Protein AF-F4XU01-F1 (afdb_monomer)

Solvent-accessible surface area (backbone atoms only — not comparable to full-atom values): 7983 Å² total; per-residue (Å²): 133,80,94,65,86,79,87,80,74,86,88,54,91,83,58,82,77,54,63,48,85,39,58,52,89,43,52,52,94,47,20,60,40,43,92,82,72,36,81,40,82,72,95,62,86,80,70,92,61,75,46,61,31,36,42,34,55,55,98,91,44,79,44,78,47,78,57,64,86,77,83,79,75,78,76,80,73,92,59,87,88,61,59,74,57,87,59,105,56,100,63,88,49,79,54,78,81,78,76,80,75,75,79,79,79,82,74,83,83,82,84,133

Sequence (112 aa):
MTGQINRVRFRSRKTPVQSCYIPKSAVSVKGIYPTKLGELTFAESLPDHLCDYRLISTNGDYYLVVPYKATRNKAENQGKVVALDPGVRTFLTFFSCPAKEAPHLMRSIGVG

Mean predicted aligned error: 16.11 Å

Nearest PDB structures (foldseek):
  9b0l-assembly1_P  TM=5.751E-01  e=1.597E+00  Acanthamoeba polyphaga mimivirus
  8inf-assembly1_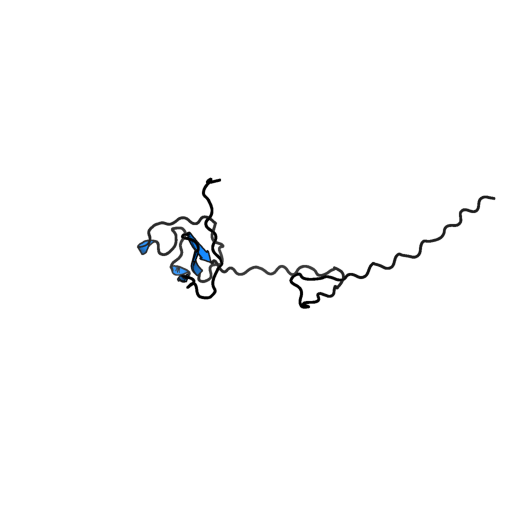v  TM=4.550E-01  e=5.488E+00  Homo sapiens
  2luu-assembly1_A  TM=1.629E-01  e=4.560E+00  Danio rerio

Secondary structure (DSSP, 8-state):
---------PPPTTS---EEEE-GGGEETTEESHHHH-----SSPPPSS---EEEEEETTEEEEE-------------S---EEE--SSSS-EEE-PPPPPPP---------

Structure (mmCIF, N/CA/C/O backbone):
data_AF-F4XU01-F1
#
_entry.id   AF-F4XU01-F1
#
loop_
_atom_site.group_PDB
_atom_site.id
_atom_site.type_symbol
_atom_site.label_atom_id
_atom_site.label_alt_id
_atom_site.label_comp_id
_atom_site.label_asym_id
_atom_site.label_entity_id
_atom_site.label_seq_id
_atom_site.pdbx_PDB_ins_code
_atom_site.Cartn_x
_atom_site.Cartn_y
_atom_site.Cartn_z
_atom_site.occupancy
_atom_site.B_iso_or_equiv
_atom_site.auth_seq_id
_atom_site.auth_comp_id
_atom_site.auth_asym_id
_atom_site.auth_atom_id
_atom_site.pdbx_PDB_model_num
ATOM 1 N N . MET A 1 1 ? -24.005 -4.048 -12.721 1.00 42.78 1 MET A N 1
ATOM 2 C CA . MET A 1 1 ? -23.860 -2.578 -12.653 1.00 42.78 1 MET A CA 1
ATOM 3 C C . MET A 1 1 ? -24.929 -2.046 -11.715 1.00 42.78 1 MET A C 1
ATOM 5 O O . MET A 1 1 ? -26.105 -2.175 -12.021 1.00 42.78 1 MET A O 1
ATOM 9 N N . THR A 1 2 ? -24.548 -1.550 -10.542 1.00 55.53 2 THR A N 1
ATOM 10 C CA . THR A 1 2 ? -25.463 -0.928 -9.575 1.00 55.53 2 THR A CA 1
ATOM 11 C C . THR A 1 2 ? -25.861 0.450 -10.108 1.00 55.53 2 THR A C 1
ATOM 13 O O . THR A 1 2 ? -25.005 1.309 -10.274 1.00 55.53 2 THR A O 1
ATOM 16 N N . GLY A 1 3 ? -27.140 0.665 -10.432 1.00 70.75 3 GLY A N 1
ATOM 17 C CA . GLY A 1 3 ? -27.676 1.907 -11.022 1.00 70.75 3 GLY A CA 1
ATOM 18 C C . GLY A 1 3 ? -27.669 3.134 -10.095 1.00 70.75 3 GLY A C 1
ATOM 19 O O . GLY A 1 3 ? -28.569 3.964 -10.165 1.00 70.75 3 GLY A O 1
ATOM 20 N N . GLN A 1 4 ? -26.696 3.236 -9.190 1.00 74.81 4 GLN A N 1
ATOM 21 C CA . GLN A 1 4 ? -26.536 4.351 -8.266 1.00 74.81 4 GLN A CA 1
ATOM 22 C C . GLN A 1 4 ? -25.671 5.456 -8.879 1.00 74.81 4 GLN A C 1
ATOM 24 O O . GLN A 1 4 ? -24.648 5.201 -9.513 1.00 74.81 4 GLN A O 1
ATOM 29 N N . ILE A 1 5 ? -26.073 6.705 -8.641 1.00 77.56 5 ILE A N 1
ATOM 30 C CA . ILE A 1 5 ? -25.318 7.889 -9.054 1.00 77.56 5 ILE A CA 1
ATOM 31 C C . ILE A 1 5 ? -24.013 7.939 -8.255 1.00 77.56 5 ILE A C 1
ATOM 33 O O . ILE A 1 5 ? -24.025 8.101 -7.033 1.00 77.56 5 ILE A O 1
ATOM 37 N N . ASN A 1 6 ? -22.880 7.834 -8.950 1.00 70.19 6 ASN A N 1
ATOM 38 C CA . ASN A 1 6 ? -21.570 7.927 -8.323 1.00 70.19 6 ASN A CA 1
ATOM 39 C C . ASN A 1 6 ? -21.269 9.394 -7.969 1.00 70.19 6 ASN A C 1
ATOM 41 O O . ASN A 1 6 ? -21.040 10.228 -8.849 1.00 70.19 6 ASN A O 1
ATOM 45 N N . ARG A 1 7 ? -21.310 9.737 -6.676 1.00 72.00 7 ARG A N 1
ATOM 46 C CA . ARG A 1 7 ? -21.005 11.090 -6.187 1.00 72.00 7 ARG A CA 1
ATOM 47 C C . ARG A 1 7 ? -19.500 11.346 -6.264 1.00 72.00 7 ARG A C 1
ATOM 49 O O . ARG A 1 7 ? -18.755 11.040 -5.337 1.00 72.00 7 ARG A O 1
ATOM 56 N N . VAL A 1 8 ? -19.053 11.946 -7.362 1.00 68.38 8 VAL A N 1
ATOM 57 C CA . VAL A 1 8 ? -17.662 12.383 -7.530 1.00 68.38 8 VAL A CA 1
ATOM 58 C C . VAL A 1 8 ? -17.448 13.778 -6.935 1.00 68.38 8 VAL A C 1
ATOM 60 O O . VAL A 1 8 ? -18.273 14.673 -7.098 1.00 6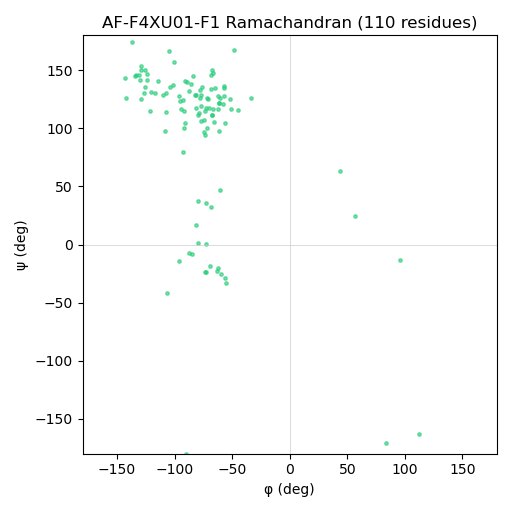8.38 8 VAL A O 1
ATOM 63 N N . ARG A 1 9 ? -16.324 13.977 -6.238 1.00 70.56 9 ARG A N 1
ATOM 64 C CA . ARG A 1 9 ? -15.872 15.287 -5.739 1.00 70.56 9 ARG A CA 1
ATOM 65 C C . ARG A 1 9 ? -14.466 15.585 -6.244 1.00 70.56 9 ARG A C 1
ATOM 67 O O . ARG A 1 9 ? -13.647 14.670 -6.345 1.00 70.56 9 ARG A O 1
ATOM 74 N N . PHE A 1 10 ? -14.158 16.856 -6.497 1.00 72.50 10 PHE A N 1
ATOM 75 C CA . PHE A 1 10 ? -12.789 17.270 -6.797 1.00 72.50 10 PHE A CA 1
ATOM 76 C C . PHE A 1 10 ? -11.881 16.983 -5.596 1.00 72.50 10 PHE A C 1
ATOM 78 O O . PHE A 1 10 ? -12.185 17.359 -4.461 1.00 72.50 10 PHE A O 1
ATOM 85 N N . ARG A 1 11 ? -10.765 16.284 -5.836 1.00 62.94 11 ARG A N 1
ATOM 86 C CA . ARG A 1 11 ? -9.782 15.996 -4.788 1.00 62.94 11 ARG A CA 1
ATOM 87 C C . ARG A 1 11 ? -9.069 17.295 -4.411 1.00 62.94 11 ARG A C 1
ATOM 89 O O . ARG A 1 11 ? -8.393 17.893 -5.240 1.00 62.94 11 ARG A O 1
ATOM 96 N N . SER A 1 12 ? -9.208 17.726 -3.160 1.00 69.88 12 SER A N 1
ATOM 97 C CA . SER A 1 12 ? -8.442 18.849 -2.615 1.00 69.88 12 SER A CA 1
ATOM 98 C C . SER A 1 12 ? -7.160 18.340 -1.967 1.00 69.88 12 SER A C 1
ATOM 100 O O . SER A 1 12 ? -7.170 17.336 -1.258 1.00 69.88 12 SER A O 1
ATOM 102 N N . ARG A 1 13 ? -6.053 19.070 -2.141 1.00 66.69 13 ARG A N 1
ATOM 103 C CA . ARG A 1 13 ? -4.767 18.770 -1.482 1.00 66.69 13 ARG A CA 1
ATOM 104 C C . ARG A 1 13 ? -4.839 18.853 0.046 1.00 66.69 13 ARG A C 1
ATOM 106 O O . ARG A 1 13 ? -3.984 18.297 0.721 1.00 6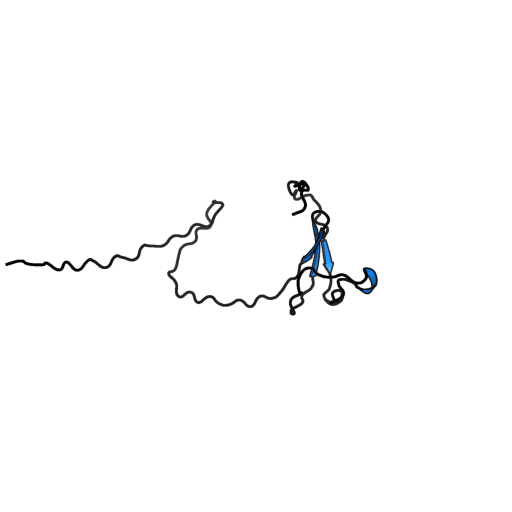6.69 13 ARG A O 1
ATOM 113 N N . LYS A 1 14 ? -5.840 19.562 0.580 1.00 71.19 14 LYS A N 1
ATOM 114 C CA . LYS A 1 14 ? -6.077 19.727 2.022 1.00 71.19 14 LYS A CA 1
ATOM 115 C C . LYS A 1 14 ? -6.934 18.610 2.618 1.00 71.19 14 LYS A C 1
ATOM 117 O O . LYS A 1 14 ? -7.128 18.586 3.827 1.00 71.19 14 LYS A O 1
ATOM 122 N N . THR A 1 15 ? -7.488 17.715 1.797 1.00 67.00 15 THR A N 1
ATOM 123 C CA . THR A 1 15 ? -8.250 16.575 2.308 1.00 67.00 15 THR A CA 1
ATOM 124 C C . THR A 1 15 ? -7.266 15.579 2.921 1.00 67.00 15 THR A C 1
ATOM 126 O O . THR A 1 15 ? -6.417 15.067 2.189 1.00 67.00 15 THR A O 1
ATOM 129 N N . PRO A 1 16 ? -7.343 15.300 4.233 1.00 67.50 16 PRO A N 1
ATOM 130 C CA . PRO A 1 16 ? -6.432 14.359 4.862 1.00 67.50 16 PRO A CA 1
ATOM 131 C C . PRO A 1 16 ? -6.610 12.984 4.216 1.00 67.50 16 PRO A C 1
ATOM 133 O O . PRO A 1 16 ? -7.710 12.430 4.191 1.00 67.50 16 PRO A O 1
ATOM 136 N N . VAL A 1 17 ? -5.524 12.446 3.661 1.00 70.69 17 VAL A N 1
ATOM 137 C CA . VAL A 1 17 ? -5.491 11.060 3.195 1.00 70.69 17 VAL A CA 1
ATOM 138 C C . VAL A 1 17 ? -5.354 10.195 4.438 1.00 70.69 17 VAL A C 1
ATOM 140 O O . VAL A 1 17 ? -4.299 10.162 5.069 1.00 70.69 17 VAL A O 1
ATOM 143 N N . GLN A 1 18 ? -6.440 9.529 4.820 1.00 79.12 18 GLN A N 1
ATOM 144 C CA . GLN A 1 18 ? -6.422 8.570 5.914 1.00 79.12 18 GLN A CA 1
ATOM 145 C C . GLN A 1 18 ? -5.669 7.329 5.440 1.00 79.12 18 GLN A C 1
ATOM 147 O O . GLN A 1 18 ? -6.194 6.506 4.691 1.00 79.12 18 GLN A O 1
ATOM 152 N N . SER A 1 19 ? -4.406 7.235 5.845 1.00 88.75 19 SER A N 1
ATOM 153 C CA . SER A 1 19 ? -3.574 6.068 5.592 1.00 88.75 19 SER A CA 1
ATOM 154 C C . SER A 1 19 ? -2.820 5.657 6.843 1.00 88.75 19 SER A C 1
ATOM 156 O O . SER A 1 19 ? -2.382 6.525 7.599 1.00 88.75 19 SER A O 1
ATOM 158 N N . CYS A 1 20 ? -2.620 4.357 7.030 1.00 88.50 20 CYS A N 1
ATOM 159 C CA . CYS A 1 20 ? -1.772 3.825 8.087 1.00 88.50 20 CYS A CA 1
ATOM 160 C C . CYS A 1 20 ? -0.760 2.820 7.533 1.00 88.50 20 CYS A C 1
ATOM 162 O O . CYS A 1 20 ? -0.977 2.158 6.514 1.00 88.50 20 CYS A O 1
ATOM 164 N N . TYR A 1 21 ? 0.386 2.761 8.202 1.00 90.69 21 TYR A N 1
ATOM 165 C CA . TYR A 1 21 ? 1.439 1.799 7.917 1.00 90.69 21 TYR A CA 1
ATOM 166 C C . TYR A 1 21 ? 1.061 0.441 8.507 1.00 90.69 21 TYR A C 1
ATOM 168 O O . TYR A 1 21 ? 0.655 0.367 9.668 1.00 90.69 21 TYR A O 1
ATOM 176 N N . ILE A 1 22 ? 1.206 -0.616 7.709 1.00 90.94 22 ILE A N 1
ATOM 177 C CA . ILE A 1 22 ? 0.921 -1.991 8.108 1.00 90.94 22 ILE A CA 1
ATOM 178 C C . ILE A 1 22 ? 2.210 -2.809 7.933 1.00 90.94 22 ILE A C 1
ATOM 180 O O . ILE A 1 22 ? 2.669 -2.981 6.800 1.00 90.94 22 ILE A O 1
ATOM 184 N N . PRO A 1 23 ? 2.803 -3.335 9.017 1.00 90.62 23 PRO A N 1
ATOM 185 C CA . PRO A 1 23 ? 3.992 -4.168 8.913 1.00 90.62 23 PRO A CA 1
ATOM 186 C C . PRO A 1 23 ? 3.651 -5.494 8.232 1.00 90.62 23 PRO A C 1
ATOM 188 O O . PRO A 1 23 ? 2.550 -6.023 8.404 1.00 90.62 23 PRO A O 1
ATOM 191 N N . LYS A 1 24 ? 4.612 -6.092 7.521 1.00 87.94 24 LYS A N 1
ATOM 192 C CA . LYS A 1 24 ? 4.379 -7.374 6.829 1.00 87.94 24 LYS A CA 1
ATOM 193 C C . LYS A 1 24 ? 3.872 -8.497 7.741 1.00 87.94 24 LYS A C 1
ATOM 195 O O . LYS A 1 24 ? 3.084 -9.327 7.311 1.00 87.94 24 LYS A O 1
ATOM 200 N N . SER A 1 25 ? 4.296 -8.504 9.007 1.00 88.00 25 SER A N 1
ATOM 201 C CA . SER A 1 25 ? 3.910 -9.510 10.006 1.00 88.00 25 SER A CA 1
ATOM 202 C C . SER A 1 25 ? 2.445 -9.414 10.428 1.00 88.00 25 SER A C 1
ATOM 204 O O . SER A 1 25 ? 1.906 -10.363 10.990 1.00 88.00 25 SER A O 1
ATOM 206 N N . ALA A 1 26 ? 1.798 -8.276 10.171 1.00 88.12 26 ALA A N 1
ATOM 207 C CA . ALA A 1 26 ? 0.386 -8.068 10.452 1.00 88.12 26 ALA A CA 1
ATOM 208 C C . ALA A 1 26 ? -0.531 -8.571 9.330 1.00 88.12 26 ALA A C 1
ATOM 210 O O . ALA A 1 26 ? -1.747 -8.568 9.512 1.00 88.12 26 ALA A O 1
ATOM 211 N N . VAL A 1 27 ? 0.021 -8.975 8.184 1.00 88.06 27 VAL A N 1
ATOM 212 C CA . VAL A 1 27 ? -0.748 -9.444 7.031 1.00 88.06 27 VAL A CA 1
ATOM 213 C C . VAL A 1 27 ? -0.583 -10.949 6.897 1.00 88.06 27 VAL A C 1
ATOM 215 O O . VAL A 1 27 ? 0.523 -11.481 6.921 1.00 88.06 27 VAL A O 1
ATOM 218 N N . SER A 1 28 ? -1.706 -11.637 6.757 1.00 85.94 28 SER A N 1
ATOM 219 C CA . SER A 1 28 ? -1.770 -13.079 6.550 1.00 85.94 28 SER A CA 1
ATOM 220 C C . SER A 1 28 ? -2.809 -13.399 5.482 1.00 85.94 28 SER A C 1
ATOM 222 O O . SER A 1 28 ? -3.567 -12.525 5.070 1.00 85.94 28 SER A O 1
ATOM 224 N N . VAL A 1 29 ? -2.909 -14.669 5.090 1.00 83.81 29 VAL A N 1
ATOM 225 C CA . VAL A 1 29 ? -3.973 -15.147 4.187 1.00 83.81 29 VAL A CA 1
ATOM 226 C C . VAL A 1 29 ? -5.371 -14.839 4.743 1.00 83.81 29 VAL A C 1
ATOM 228 O O . VAL A 1 29 ? -6.301 -14.602 3.983 1.00 83.81 29 VAL A O 1
ATOM 231 N N . LYS A 1 30 ? -5.504 -14.776 6.073 1.00 84.69 30 LYS A N 1
ATOM 232 C CA . LYS A 1 30 ? -6.752 -14.457 6.776 1.00 84.69 30 LYS A CA 1
ATOM 233 C C . LYS A 1 30 ? -7.070 -12.961 6.830 1.00 84.69 30 LYS A C 1
ATOM 235 O O . LYS A 1 30 ? -8.033 -12.583 7.486 1.00 84.69 30 LYS A O 1
ATOM 240 N N . GLY A 1 31 ? -6.242 -12.105 6.235 1.00 87.62 31 GLY A N 1
ATOM 241 C CA . GLY A 1 31 ? -6.434 -10.660 6.259 1.00 87.62 31 GLY A CA 1
ATOM 242 C C . GLY A 1 31 ? -5.379 -9.897 7.055 1.00 87.62 31 GLY A C 1
ATOM 243 O O . GLY A 1 31 ? -4.291 -10.397 7.363 1.00 87.62 31 GLY A O 1
ATOM 244 N N . ILE A 1 32 ? -5.723 -8.649 7.376 1.00 89.62 32 ILE A N 1
ATOM 245 C CA . ILE A 1 32 ? -4.887 -7.696 8.114 1.00 89.62 32 ILE A CA 1
ATOM 246 C C . ILE A 1 32 ? -5.277 -7.738 9.595 1.00 89.62 32 ILE A C 1
ATOM 248 O O . ILE A 1 32 ? -6.448 -7.583 9.921 1.00 89.62 32 ILE A O 1
ATOM 252 N N . TYR A 1 33 ? -4.301 -7.914 10.490 1.00 89.25 33 TYR A N 1
ATOM 253 C CA . TYR A 1 33 ? -4.491 -8.088 11.938 1.00 89.25 33 TYR A CA 1
ATOM 254 C C . TYR A 1 33 ? -5.647 -9.045 12.286 1.00 89.25 33 TYR A C 1
ATOM 256 O O . TYR A 1 33 ? -6.599 -8.631 12.956 1.00 89.25 33 TYR A O 1
ATOM 264 N N . PRO A 1 34 ? -5.566 -10.332 11.901 1.00 87.38 34 PRO A N 1
ATOM 265 C CA . PRO A 1 34 ? -6.677 -11.275 12.053 1.00 87.38 34 PRO A CA 1
ATOM 266 C C . PRO A 1 34 ? -7.136 -11.455 13.508 1.00 87.38 34 PRO A C 1
ATOM 268 O O . PRO A 1 34 ? -8.298 -11.746 13.764 1.00 87.38 34 PRO A O 1
ATOM 271 N N . THR A 1 35 ? -6.252 -11.221 14.482 1.00 88.12 35 THR A N 1
ATOM 272 C CA . THR A 1 35 ? -6.584 -11.269 15.914 1.00 88.12 35 THR A CA 1
ATOM 273 C C . THR A 1 35 ? -7.411 -10.080 16.404 1.00 88.12 35 THR A C 1
ATOM 275 O O . THR A 1 35 ? -8.082 -10.199 17.423 1.00 88.12 35 THR A O 1
ATOM 278 N N . LYS A 1 36 ? -7.351 -8.928 15.721 1.00 88.44 36 LYS A N 1
ATOM 279 C CA . LYS A 1 36 ? -8.048 -7.693 16.122 1.00 88.44 36 LYS A CA 1
ATOM 280 C C . LYS A 1 36 ? -9.255 -7.380 15.244 1.00 88.44 36 LYS A C 1
ATOM 282 O O . LYS A 1 36 ? -10.269 -6.928 15.758 1.00 88.44 36 LYS A O 1
ATOM 287 N N . LEU A 1 37 ? -9.118 -7.574 13.933 1.00 86.06 37 LEU A N 1
ATOM 288 C CA . LEU A 1 37 ? -10.138 -7.257 12.930 1.00 86.06 37 LEU A CA 1
ATOM 289 C C . LEU A 1 37 ? -10.990 -8.473 12.539 1.00 86.06 37 LEU A C 1
ATOM 291 O O . LEU A 1 37 ? -12.047 -8.292 11.942 1.00 86.06 37 LEU A O 1
ATOM 295 N N . GLY A 1 38 ? -10.558 -9.688 12.890 1.00 87.44 38 GLY A N 1
ATOM 296 C CA . GLY A 1 38 ? -11.176 -10.929 12.427 1.00 87.44 38 GLY A CA 1
ATOM 297 C C . GLY A 1 38 ? -10.672 -11.360 11.048 1.00 87.44 38 GLY A C 1
ATOM 298 O O . GLY A 1 38 ? -9.694 -10.821 10.526 1.00 87.44 38 GLY A O 1
ATOM 299 N N . GLU A 1 39 ? -11.323 -12.369 10.469 1.00 87.75 39 GLU A N 1
ATOM 300 C CA . GLU A 1 39 ? -10.967 -12.872 9.140 1.00 87.75 39 GLU A CA 1
ATOM 301 C C . GLU A 1 39 ? -11.513 -11.943 8.044 1.00 87.75 39 GLU A C 1
ATOM 303 O O . GLU A 1 39 ? -12.702 -11.632 8.000 1.00 87.75 39 GLU A O 1
ATOM 308 N N . LEU A 1 40 ? -10.624 -11.492 7.159 1.00 88.06 40 LEU A N 1
ATOM 309 C CA . LEU A 1 40 ? -10.916 -10.633 6.015 1.00 88.06 40 LEU A CA 1
ATOM 310 C C . LEU A 1 40 ? -10.414 -11.306 4.738 1.00 88.06 40 LEU A C 1
ATOM 312 O O . LEU A 1 40 ? -9.325 -11.880 4.708 1.00 88.06 40 LEU A O 1
ATOM 316 N N . THR A 1 41 ? -11.182 -11.176 3.661 1.00 86.81 41 THR A N 1
ATOM 317 C CA . THR A 1 41 ? -10.809 -11.675 2.334 1.00 86.81 41 THR A CA 1
ATOM 318 C C . THR A 1 41 ? -10.298 -10.542 1.457 1.00 86.81 41 THR A C 1
ATOM 320 O O . THR A 1 41 ? -10.896 -9.466 1.410 1.00 86.81 41 THR A O 1
ATOM 323 N N . PHE A 1 42 ? -9.223 -10.793 0.716 1.00 87.06 42 PHE A N 1
ATOM 324 C CA . PHE A 1 42 ? -8.735 -9.868 -0.303 1.00 87.06 42 PHE A CA 1
ATOM 325 C C . PHE A 1 42 ? -9.480 -10.081 -1.624 1.00 87.06 42 PHE A C 1
ATOM 327 O O . PHE A 1 42 ? -9.815 -11.210 -1.973 1.00 87.06 42 PHE A O 1
ATOM 334 N N . ALA A 1 43 ? -9.720 -8.996 -2.363 1.00 87.31 43 ALA A N 1
ATOM 335 C CA . ALA A 1 43 ? -10.308 -9.067 -3.702 1.00 87.31 43 ALA A CA 1
ATOM 336 C C . ALA A 1 43 ? -9.321 -9.608 -4.755 1.00 87.31 43 ALA A C 1
ATOM 338 O O . ALA A 1 43 ? -9.741 -10.136 -5.780 1.00 87.31 43 ALA A O 1
ATOM 339 N N . GLU A 1 44 ? -8.018 -9.484 -4.492 1.00 85.50 44 GLU A N 1
ATOM 340 C CA . GLU A 1 44 ? -6.931 -9.915 -5.370 1.00 85.50 44 GLU A CA 1
ATOM 341 C C . GLU A 1 44 ? -5.933 -10.780 -4.593 1.00 85.50 44 GLU A C 1
ATOM 343 O O . GLU A 1 44 ? -5.779 -10.642 -3.375 1.00 85.50 44 GLU A O 1
ATOM 348 N N . SER A 1 45 ? -5.232 -11.669 -5.297 1.00 84.00 45 SER A N 1
ATOM 349 C CA . SER A 1 45 ? -4.152 -12.467 -4.715 1.00 84.00 45 SER A CA 1
ATOM 350 C C . SER A 1 45 ? -2.952 -11.588 -4.365 1.00 84.00 45 SER A C 1
ATOM 352 O O . SER A 1 45 ? -2.501 -10.791 -5.190 1.00 84.00 45 SER A O 1
ATOM 354 N N . LEU A 1 46 ? -2.392 -11.772 -3.170 1.00 82.50 46 LEU A N 1
ATOM 355 C CA . LEU A 1 46 ? -1.184 -11.060 -2.759 1.00 82.50 46 LEU A CA 1
ATOM 356 C C . LEU A 1 46 ? 0.064 -11.665 -3.444 1.00 82.50 46 LEU A C 1
ATOM 358 O O . LEU A 1 46 ? 0.188 -12.888 -3.469 1.00 82.50 46 LEU A O 1
ATOM 362 N N . PRO A 1 47 ? 0.995 -10.851 -3.980 1.00 81.69 47 PRO A N 1
ATOM 363 C CA . PRO A 1 47 ? 2.259 -11.328 -4.555 1.00 81.69 47 PRO A CA 1
ATOM 364 C C . PRO A 1 47 ? 3.205 -11.888 -3.485 1.00 81.69 47 PRO A C 1
ATOM 366 O O . PRO A 1 47 ? 3.303 -11.288 -2.427 1.00 81.69 47 PRO A O 1
ATOM 369 N N . ASP A 1 48 ? 4.002 -12.922 -3.776 1.00 71.81 48 ASP A N 1
ATOM 370 C CA . ASP A 1 48 ? 4.866 -13.605 -2.784 1.00 71.81 48 ASP A CA 1
ATOM 371 C C . ASP A 1 48 ? 5.985 -12.741 -2.157 1.00 71.81 48 ASP A C 1
ATOM 373 O O . ASP A 1 48 ? 6.489 -13.032 -1.068 1.00 71.81 48 ASP A O 1
ATOM 377 N N . HIS A 1 49 ? 6.406 -11.659 -2.821 1.00 64.88 49 HIS A N 1
ATOM 378 C CA . HIS A 1 49 ? 7.486 -10.785 -2.348 1.00 64.88 49 HIS A CA 1
ATOM 379 C C . HIS A 1 49 ? 6.946 -9.613 -1.524 1.00 64.88 49 HIS A C 1
ATOM 381 O O . HIS A 1 49 ? 6.825 -8.488 -2.009 1.00 64.88 49 HIS A O 1
ATOM 387 N N . LEU A 1 50 ? 6.643 -9.898 -0.257 1.00 68.06 50 LEU A N 1
ATOM 388 C CA . LEU A 1 50 ? 6.000 -8.967 0.668 1.00 68.06 50 LEU A CA 1
ATOM 389 C C . LEU A 1 50 ? 7.004 -7.943 1.231 1.00 68.06 50 LEU A C 1
ATOM 391 O O . LEU A 1 50 ? 7.899 -8.277 2.017 1.00 68.06 50 LEU A O 1
ATOM 395 N N . CYS A 1 51 ? 6.832 -6.677 0.860 1.00 80.00 51 CYS A N 1
ATOM 396 C CA . CYS A 1 51 ? 7.341 -5.538 1.623 1.00 80.00 51 CYS A CA 1
ATOM 397 C C . CYS A 1 51 ? 6.288 -5.083 2.650 1.00 80.00 51 CYS A C 1
ATOM 399 O O . CYS A 1 51 ? 5.215 -5.674 2.762 1.00 80.00 51 CYS A O 1
ATOM 401 N N . ASP A 1 52 ? 6.595 -4.047 3.430 1.00 86.44 52 ASP A N 1
ATOM 402 C CA . ASP A 1 52 ? 5.581 -3.446 4.294 1.00 86.44 52 ASP A CA 1
ATOM 403 C C . ASP A 1 52 ? 4.485 -2.772 3.470 1.00 86.44 52 ASP A C 1
ATOM 405 O O . ASP A 1 52 ? 4.737 -2.210 2.402 1.00 86.44 52 ASP A O 1
ATOM 409 N N . TYR A 1 53 ? 3.267 -2.797 3.994 1.00 89.62 53 TYR A N 1
ATOM 410 C CA . TYR A 1 53 ? 2.081 -2.345 3.289 1.00 89.62 53 TYR A CA 1
ATOM 411 C C . TYR A 1 53 ? 1.609 -0.986 3.794 1.00 89.62 53 TYR A C 1
ATOM 413 O O . TYR A 1 53 ? 1.985 -0.501 4.867 1.00 89.62 53 TYR A O 1
ATOM 421 N N . ARG A 1 54 ? 0.704 -0.374 3.031 1.00 90.94 54 ARG A N 1
ATOM 422 C CA . ARG A 1 54 ? -0.039 0.808 3.470 1.00 90.94 54 ARG A CA 1
ATOM 423 C C . ARG A 1 54 ? -1.523 0.599 3.243 1.00 90.94 54 ARG A C 1
ATOM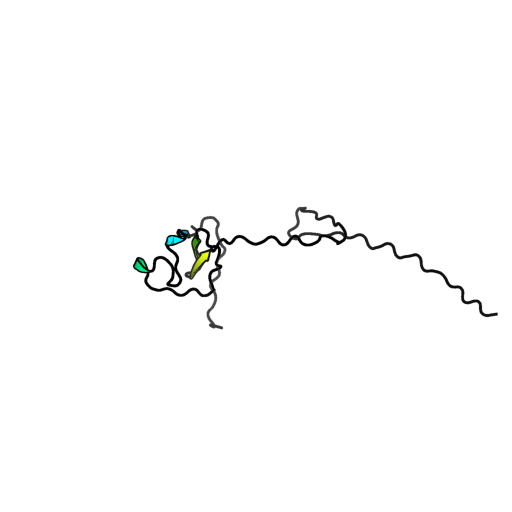 425 O O . ARG A 1 54 ? -1.940 0.349 2.119 1.00 90.94 54 ARG A O 1
ATOM 432 N N . LEU A 1 55 ? -2.317 0.750 4.293 1.00 90.00 55 LEU A N 1
ATOM 433 C CA . LEU A 1 55 ? -3.769 0.770 4.178 1.00 90.00 55 LEU A CA 1
ATOM 434 C C . LEU A 1 55 ? -4.216 2.203 3.899 1.00 90.00 55 LEU A C 1
ATOM 436 O O . LEU A 1 55 ? -3.768 3.129 4.577 1.00 90.00 55 LEU A O 1
ATOM 440 N N . ILE A 1 56 ? -5.078 2.394 2.906 1.00 90.94 56 ILE A N 1
ATOM 441 C CA . ILE A 1 56 ? -5.613 3.701 2.519 1.00 90.94 56 ILE A CA 1
ATOM 442 C C . ILE A 1 56 ? -7.134 3.622 2.506 1.00 90.94 56 ILE A C 1
ATOM 444 O O . ILE A 1 56 ? -7.697 2.731 1.878 1.00 90.94 56 ILE A O 1
ATOM 448 N N . SER A 1 57 ? -7.798 4.582 3.151 1.00 87.19 57 SER A N 1
ATOM 449 C CA . SER A 1 57 ? -9.238 4.781 2.991 1.00 87.19 57 SER A CA 1
ATOM 450 C C . SER A 1 57 ? -9.499 5.801 1.886 1.00 87.19 57 SER A C 1
ATOM 452 O O . SER A 1 57 ? -8.960 6.911 1.896 1.00 87.19 57 SER A O 1
ATOM 454 N N . THR A 1 58 ? -10.287 5.429 0.882 1.00 83.56 58 THR A N 1
ATOM 455 C CA . THR A 1 58 ? -10.670 6.308 -0.226 1.00 83.56 58 THR A CA 1
ATOM 456 C C . THR A 1 58 ? -12.116 6.042 -0.609 1.00 83.56 58 THR A C 1
ATOM 458 O O . THR A 1 58 ? -12.483 4.917 -0.909 1.00 83.56 58 THR A O 1
ATOM 461 N N . ASN A 1 59 ? -12.929 7.101 -0.637 1.00 79.19 59 ASN A N 1
ATOM 462 C CA . ASN A 1 59 ? -14.341 7.054 -1.039 1.00 79.19 59 ASN A CA 1
ATOM 463 C C . ASN A 1 59 ? -15.221 6.076 -0.230 1.00 79.19 59 ASN A C 1
ATOM 465 O O . ASN A 1 59 ? -16.267 5.670 -0.717 1.00 79.19 59 ASN A O 1
ATOM 469 N N . GLY A 1 60 ? -14.831 5.756 1.008 1.00 80.50 60 GLY A N 1
ATOM 470 C CA . GLY A 1 60 ? -15.546 4.807 1.871 1.00 80.50 60 GLY A CA 1
ATOM 471 C C . GLY A 1 60 ? -14.981 3.387 1.829 1.00 80.50 60 GLY A C 1
ATOM 472 O O . GLY A 1 60 ? -15.261 2.610 2.734 1.00 80.50 60 GLY A O 1
ATOM 473 N N . ASP A 1 61 ? -14.117 3.092 0.859 1.00 85.44 61 ASP A N 1
ATOM 474 C CA . ASP A 1 61 ? -13.480 1.788 0.714 1.00 85.44 61 ASP A CA 1
ATOM 475 C C . ASP A 1 61 ? -12.053 1.791 1.266 1.00 85.44 61 ASP A C 1
ATOM 477 O O . ASP A 1 61 ? -11.388 2.833 1.351 1.00 85.44 61 ASP A O 1
ATOM 481 N N . TYR A 1 62 ? -11.571 0.599 1.613 1.00 88.12 62 TYR A N 1
ATOM 482 C CA . TYR A 1 62 ? -10.217 0.371 2.100 1.00 88.12 62 TYR A CA 1
ATOM 483 C C . TYR A 1 62 ? -9.392 -0.382 1.062 1.00 88.12 62 TYR A C 1
ATOM 485 O O . TYR A 1 62 ? -9.781 -1.446 0.591 1.00 88.12 62 TYR A O 1
ATOM 493 N N . TYR A 1 63 ? -8.218 0.161 0.755 1.00 89.56 63 TYR A N 1
ATOM 494 C CA . TYR A 1 63 ? -7.284 -0.397 -0.215 1.00 89.56 63 TYR A CA 1
ATOM 495 C C . TYR A 1 63 ? -5.959 -0.710 0.465 1.00 89.56 63 TYR A C 1
ATOM 497 O O . TYR A 1 63 ? -5.391 0.140 1.159 1.00 89.56 63 TYR A O 1
ATOM 505 N N . LEU A 1 64 ? -5.450 -1.920 0.239 1.00 89.38 64 LEU A N 1
ATOM 506 C CA . LEU A 1 64 ? -4.109 -2.304 0.657 1.00 89.38 64 LEU A CA 1
ATOM 507 C C . LEU A 1 64 ? -3.129 -2.015 -0.481 1.00 89.38 64 LEU A C 1
ATOM 509 O O . LEU A 1 64 ? -3.190 -2.627 -1.542 1.00 89.38 64 LEU A O 1
ATOM 513 N N . VAL A 1 65 ? -2.210 -1.082 -0.259 1.00 89.69 65 VAL A N 1
ATOM 514 C CA . VAL A 1 65 ? -1.109 -0.815 -1.183 1.00 89.69 65 VAL A CA 1
ATOM 515 C C . VAL A 1 65 ? -0.015 -1.841 -0.93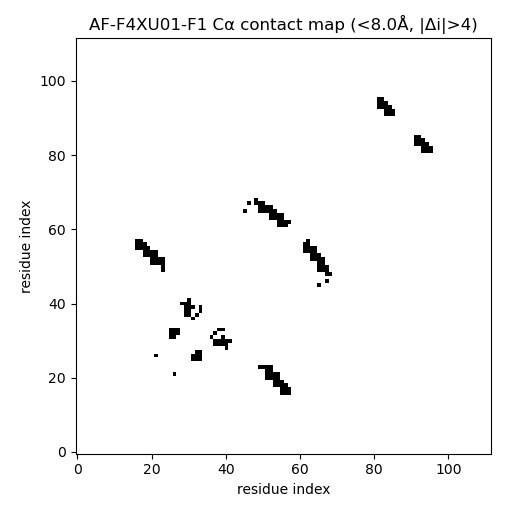3 1.00 89.69 65 VAL A C 1
ATOM 517 O O . VAL A 1 65 ? 0.565 -1.878 0.156 1.00 89.69 65 VAL A O 1
ATOM 520 N N . VAL A 1 66 ? 0.261 -2.643 -1.960 1.00 87.88 66 VAL A N 1
ATOM 521 C CA . VAL A 1 66 ? 1.242 -3.728 -1.933 1.00 87.88 66 VAL A CA 1
ATOM 522 C C . VAL A 1 66 ? 2.458 -3.347 -2.781 1.00 87.88 66 VAL A C 1
ATOM 524 O O . VAL A 1 66 ? 2.419 -3.474 -4.007 1.00 87.88 66 VAL A O 1
ATOM 527 N N . PRO A 1 67 ? 3.544 -2.844 -2.173 1.00 84.56 67 PRO A N 1
ATOM 528 C CA . PRO A 1 67 ? 4.789 -2.651 -2.896 1.00 84.56 67 PRO A CA 1
ATOM 529 C C . PRO A 1 67 ? 5.434 -4.011 -3.174 1.00 84.56 67 PRO A C 1
ATOM 531 O O . PRO A 1 67 ? 5.680 -4.788 -2.254 1.00 84.56 67 PRO A O 1
ATOM 534 N N . TYR A 1 68 ? 5.742 -4.276 -4.440 1.00 81.75 68 TYR A N 1
ATOM 535 C CA . TYR A 1 68 ? 6.456 -5.476 -4.869 1.00 81.75 68 TYR A CA 1
ATOM 536 C C . TYR A 1 68 ? 7.689 -5.092 -5.689 1.00 81.75 68 TYR A C 1
ATOM 538 O O . TYR A 1 68 ? 7.728 -4.056 -6.358 1.00 81.75 68 TYR A O 1
ATOM 546 N N . LYS A 1 69 ? 8.727 -5.931 -5.640 1.00 77.88 69 LYS A N 1
ATOM 547 C CA . LYS A 1 69 ? 9.896 -5.771 -6.510 1.00 77.88 69 LYS A CA 1
ATOM 548 C C . LYS A 1 69 ? 9.560 -6.336 -7.885 1.00 77.88 69 LYS A C 1
ATOM 550 O O . LYS A 1 69 ? 9.406 -7.543 -8.033 1.00 77.88 69 LYS A O 1
ATOM 555 N N . ALA A 1 70 ? 9.453 -5.465 -8.882 1.00 75.25 70 ALA A N 1
ATOM 556 C CA . ALA A 1 70 ? 9.287 -5.880 -10.267 1.00 75.25 70 ALA A CA 1
ATOM 557 C C . ALA A 1 70 ? 10.646 -6.255 -10.874 1.00 75.25 70 ALA A C 1
ATOM 559 O O . ALA A 1 70 ? 11.597 -5.467 -10.826 1.00 75.25 70 ALA A O 1
ATOM 560 N N . THR A 1 71 ? 10.737 -7.436 -11.484 1.00 77.44 71 THR A N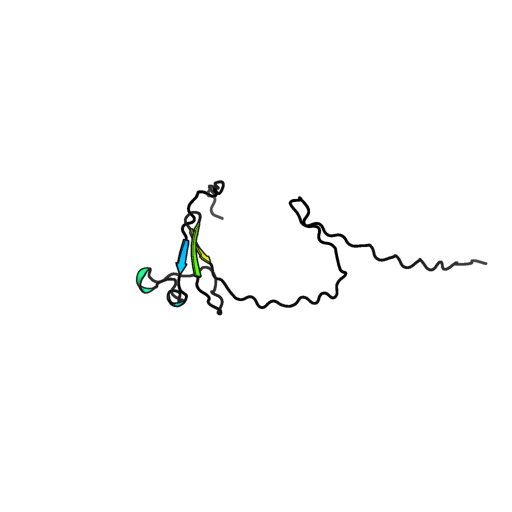 1
ATOM 561 C CA . THR A 1 71 ? 11.893 -7.800 -12.307 1.00 77.44 71 THR A CA 1
ATOM 562 C C . THR A 1 71 ? 11.891 -6.915 -13.546 1.00 77.44 71 THR A C 1
ATOM 564 O O . THR A 1 71 ? 11.005 -7.005 -14.395 1.00 77.44 71 THR A O 1
ATOM 567 N N . ARG A 1 72 ? 12.869 -6.012 -13.648 1.00 74.25 72 ARG A N 1
ATOM 568 C CA . ARG A 1 72 ? 13.009 -5.149 -14.820 1.00 74.25 72 ARG A CA 1
ATOM 569 C C . ARG A 1 72 ? 13.557 -5.981 -15.974 1.00 74.25 72 ARG A C 1
ATOM 571 O O . ARG A 1 72 ? 14.768 -6.152 -16.092 1.00 74.25 72 ARG A O 1
ATOM 578 N N . ASN A 1 73 ? 12.670 -6.468 -16.834 1.00 76.56 73 ASN A N 1
ATOM 579 C CA . ASN A 1 73 ? 13.079 -7.026 -18.115 1.00 76.56 73 ASN A CA 1
ATOM 580 C C . ASN A 1 73 ? 13.739 -5.899 -18.914 1.00 76.56 73 ASN A C 1
ATOM 582 O O . ASN A 1 73 ? 13.114 -4.870 -19.188 1.00 76.56 73 ASN A O 1
ATOM 586 N N . LYS A 1 74 ? 15.030 -6.044 -19.223 1.00 71.81 74 LYS A N 1
ATOM 587 C CA . LYS A 1 74 ? 15.694 -5.135 -20.155 1.00 71.81 74 LYS A CA 1
ATOM 588 C C . LYS A 1 74 ? 15.044 -5.378 -21.512 1.00 71.81 74 LYS A C 1
ATOM 590 O O . LYS A 1 74 ? 15.269 -6.422 -22.113 1.00 71.81 74 LYS A O 1
ATOM 595 N N . ALA A 1 75 ? 14.197 -4.451 -21.949 1.00 63.94 75 ALA A N 1
ATOM 596 C CA . ALA A 1 75 ? 13.741 -4.44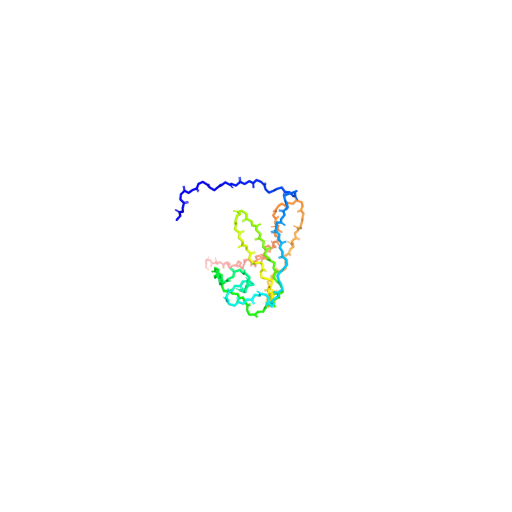6 -23.326 1.00 63.94 75 ALA A CA 1
ATOM 597 C C . ALA A 1 75 ? 14.979 -4.289 -24.211 1.00 63.94 75 ALA A C 1
ATOM 599 O O . ALA A 1 75 ? 15.784 -3.379 -23.996 1.00 63.94 75 ALA A O 1
ATOM 600 N N . GLU A 1 76 ? 15.151 -5.206 -25.155 1.00 66.44 76 GLU A N 1
ATOM 601 C CA . GLU A 1 76 ? 16.221 -5.111 -26.127 1.00 66.44 76 GLU A CA 1
ATOM 602 C C . GLU A 1 76 ? 15.932 -3.906 -27.026 1.00 66.44 76 GLU A C 1
ATOM 604 O O . GLU A 1 76 ? 14.956 -3.862 -27.770 1.00 66.44 76 GLU A O 1
ATOM 609 N N . ASN A 1 77 ? 16.748 -2.871 -26.904 1.00 64.00 77 ASN A N 1
ATOM 610 C CA . ASN A 1 77 ? 16.610 -1.605 -27.608 1.00 64.00 77 ASN A CA 1
ATOM 611 C C . ASN A 1 77 ? 17.140 -1.683 -29.052 1.00 64.00 77 ASN A C 1
ATOM 613 O O . ASN A 1 77 ? 17.696 -0.706 -29.549 1.00 64.00 77 ASN A O 1
ATOM 617 N N . GLN A 1 78 ? 16.936 -2.808 -29.753 1.00 55.66 78 GLN A N 1
ATOM 618 C CA . GLN A 1 78 ? 17.264 -2.975 -31.181 1.00 55.66 78 GLN A CA 1
ATOM 619 C C . GLN A 1 78 ? 16.298 -2.200 -32.110 1.00 55.66 78 GLN A C 1
ATOM 621 O O . GLN A 1 78 ? 15.938 -2.648 -33.195 1.00 55.66 78 GLN A O 1
ATOM 626 N N . GLY A 1 79 ? 15.851 -1.018 -31.685 1.00 61.59 79 GLY A N 1
ATOM 627 C CA . GLY A 1 79 ? 14.955 -0.135 -32.421 1.00 61.59 79 GLY A CA 1
ATOM 628 C C . GLY A 1 79 ? 15.510 1.286 -32.472 1.00 61.59 79 GLY A C 1
ATOM 629 O O . GLY A 1 79 ? 16.099 1.770 -31.508 1.00 61.59 79 GLY A O 1
ATOM 630 N N . LYS A 1 80 ? 15.320 1.933 -33.627 1.00 59.88 80 LYS A N 1
ATOM 631 C CA . LYS A 1 80 ? 15.716 3.309 -33.987 1.00 59.88 80 LYS A CA 1
ATOM 632 C C . LYS A 1 80 ? 15.661 4.280 -32.786 1.00 59.88 80 LYS A C 1
ATOM 634 O O . LYS A 1 80 ? 14.620 4.414 -32.150 1.00 59.88 80 LYS A O 1
ATOM 639 N N . VAL A 1 81 ? 16.767 4.980 -32.512 1.00 63.50 81 VAL A N 1
ATOM 640 C CA . VAL A 1 81 ? 16.859 6.029 -31.476 1.00 63.50 81 VAL A CA 1
ATOM 641 C C . VAL A 1 81 ? 15.949 7.205 -31.844 1.00 63.50 81 VAL A C 1
ATOM 643 O O . VAL A 1 81 ? 15.948 7.645 -32.995 1.00 63.50 81 VAL A O 1
ATOM 646 N N . VAL A 1 82 ? 15.179 7.714 -30.878 1.00 64.06 82 VAL A N 1
ATOM 647 C CA . VAL A 1 82 ? 14.204 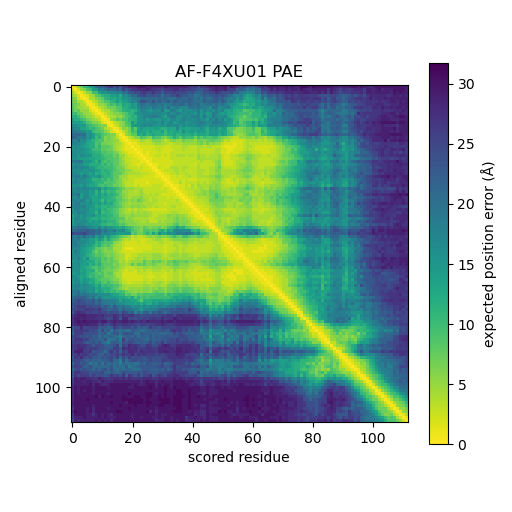8.803 -31.071 1.00 64.06 82 VAL A CA 1
ATOM 648 C C . VAL A 1 82 ? 14.390 9.883 -30.012 1.00 64.06 82 VAL A C 1
ATOM 650 O O . VAL A 1 82 ? 14.735 9.584 -28.868 1.00 64.06 82 VAL A O 1
ATOM 653 N N . ALA A 1 83 ? 14.154 11.138 -30.388 1.00 72.75 83 ALA A N 1
ATOM 654 C CA . ALA A 1 83 ? 14.149 12.248 -29.445 1.00 72.75 83 ALA A CA 1
ATOM 655 C C . ALA A 1 83 ? 12.788 12.323 -28.737 1.00 72.75 83 ALA A C 1
ATOM 657 O O . ALA A 1 83 ? 11.743 12.330 -29.394 1.00 72.75 83 ALA A O 1
ATOM 658 N N . LEU A 1 84 ? 12.820 12.378 -27.405 1.00 71.06 84 LEU A N 1
ATOM 659 C CA . LEU A 1 84 ? 11.671 12.664 -26.551 1.00 71.06 84 LEU A CA 1
ATOM 660 C C . LEU A 1 84 ? 11.859 14.070 -25.985 1.00 71.06 84 LEU A C 1
ATOM 662 O O . LEU A 1 84 ? 12.798 14.295 -25.223 1.00 71.06 84 LEU A O 1
ATOM 666 N N . ASP A 1 85 ? 10.994 15.003 -26.371 1.00 69.81 85 ASP A N 1
ATOM 667 C CA . ASP A 1 85 ? 11.018 16.365 -25.836 1.00 69.81 85 ASP A CA 1
ATOM 668 C C . ASP A 1 85 ? 10.029 16.483 -24.660 1.00 69.81 85 ASP A C 1
ATOM 670 O O . ASP A 1 85 ? 8.824 16.305 -24.864 1.00 69.81 85 ASP A O 1
ATOM 674 N N . PRO A 1 86 ? 10.501 16.763 -23.430 1.00 56.47 86 PRO A N 1
ATOM 675 C CA . PRO A 1 86 ? 9.648 16.990 -22.266 1.00 56.47 86 PRO A CA 1
ATOM 676 C C . PRO A 1 86 ? 9.075 18.420 -22.200 1.00 56.47 86 PRO A C 1
ATOM 678 O O . PRO A 1 86 ? 8.651 18.838 -21.123 1.00 56.47 86 PRO A O 1
ATOM 681 N N . GLY A 1 87 ? 9.096 19.188 -23.299 1.00 63.78 87 GLY A N 1
ATOM 682 C CA . GLY A 1 87 ? 8.570 20.554 -23.380 1.00 63.78 87 GLY A CA 1
ATOM 683 C C . GLY A 1 87 ? 7.153 20.734 -22.807 1.00 63.78 87 GLY A C 1
ATOM 684 O O . GLY A 1 87 ? 6.447 19.766 -22.548 1.00 63.78 87 GLY A O 1
ATOM 685 N N . VAL A 1 88 ? 6.747 22.002 -22.616 1.00 56.44 88 VAL A N 1
ATOM 686 C CA . VAL A 1 88 ? 5.558 22.534 -21.887 1.00 56.44 88 VAL A CA 1
ATOM 687 C C . VAL A 1 88 ? 4.192 22.063 -22.444 1.00 56.44 88 VAL A C 1
ATOM 689 O O . VAL A 1 88 ? 3.278 22.849 -22.685 1.00 56.44 88 VAL A O 1
ATOM 692 N N . ARG A 1 89 ? 4.015 20.772 -22.709 1.00 56.19 89 ARG A N 1
ATOM 693 C CA . ARG A 1 89 ? 2.806 20.163 -23.259 1.00 56.19 89 ARG A CA 1
ATOM 694 C C . ARG A 1 89 ? 2.436 18.923 -22.470 1.00 56.19 89 ARG A C 1
ATOM 696 O O . ARG A 1 89 ? 3.264 18.170 -21.976 1.00 56.19 89 ARG A O 1
ATOM 703 N N . THR A 1 90 ? 1.133 18.728 -22.369 1.00 59.62 90 THR A N 1
ATOM 704 C CA . THR A 1 90 ? 0.465 17.727 -21.536 1.00 59.62 90 THR A CA 1
ATOM 705 C C . THR A 1 90 ? 0.606 16.289 -22.059 1.00 59.62 90 THR A C 1
ATOM 707 O O . THR A 1 90 ? 0.057 15.374 -21.454 1.00 59.62 90 THR A O 1
ATOM 710 N N . PHE A 1 91 ? 1.312 16.072 -23.175 1.00 59.78 91 PHE A N 1
ATOM 711 C CA . PHE A 1 91 ? 1.545 14.760 -23.782 1.00 59.78 91 PHE A CA 1
ATOM 712 C C . PHE A 1 91 ? 2.956 14.657 -24.380 1.00 59.78 91 PHE A C 1
ATOM 714 O O . PHE A 1 91 ? 3.485 15.617 -24.940 1.00 59.78 91 PHE A O 1
ATOM 721 N N . LEU A 1 92 ? 3.551 13.467 -24.260 1.00 66.06 92 LEU A N 1
ATOM 722 C CA . LEU A 1 92 ? 4.895 13.152 -24.744 1.00 66.06 92 LEU A CA 1
ATOM 723 C C . LEU A 1 92 ? 4.912 13.094 -26.280 1.00 66.06 92 LEU A C 1
ATOM 725 O O . LEU A 1 92 ? 4.135 12.350 -26.875 1.00 66.06 92 LEU A O 1
ATOM 729 N N . THR A 1 93 ? 5.797 13.862 -26.918 1.00 64.94 93 THR A N 1
ATOM 730 C CA . THR A 1 93 ? 5.935 13.910 -28.386 1.00 64.94 93 THR A CA 1
ATOM 731 C C . THR A 1 93 ? 7.172 13.119 -28.831 1.00 64.94 93 THR A C 1
ATOM 733 O O . THR A 1 93 ? 8.235 13.249 -28.226 1.00 64.94 93 THR A O 1
ATOM 736 N N . PHE A 1 94 ? 7.036 12.301 -29.883 1.00 63.78 94 PHE A N 1
ATOM 737 C CA . PHE A 1 94 ? 8.1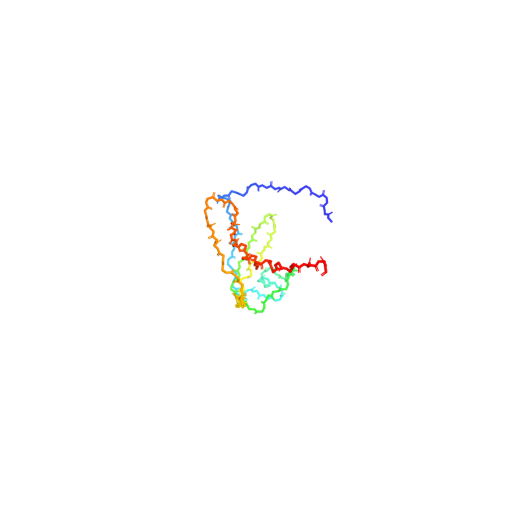13 11.498 -30.483 1.00 63.78 94 PHE A CA 1
ATOM 738 C C . PHE A 1 94 ? 8.412 11.977 -31.910 1.00 63.78 94 PHE A C 1
ATOM 740 O O . PHE A 1 94 ? 7.490 12.259 -32.675 1.00 63.78 94 PHE A O 1
ATOM 747 N N . PHE A 1 95 ? 9.695 12.007 -32.283 1.00 62.41 95 PHE A N 1
ATOM 748 C CA . PHE A 1 95 ? 10.145 12.269 -33.652 1.00 62.41 95 PHE A CA 1
ATOM 749 C C . PHE A 1 95 ? 10.881 11.047 -34.216 1.00 62.41 95 PHE A C 1
ATOM 751 O O . PHE A 1 95 ? 11.816 10.541 -33.594 1.00 62.41 95 PHE A O 1
ATOM 758 N N . SER A 1 96 ? 10.508 10.603 -35.421 1.00 72.81 96 SER A N 1
ATOM 759 C CA . SER A 1 96 ? 11.291 9.639 -36.205 1.00 72.81 96 SER A CA 1
ATOM 760 C C . SER A 1 96 ? 11.588 10.188 -37.593 1.00 72.81 96 SER A C 1
ATOM 762 O O . SER A 1 96 ? 10.719 10.756 -38.248 1.00 72.81 96 SER A O 1
ATOM 764 N N . CYS A 1 97 ? 12.832 10.023 -38.045 1.00 58.88 97 CYS A N 1
ATOM 765 C CA . CYS A 1 97 ? 13.203 10.362 -39.415 1.00 58.88 97 CYS A CA 1
ATOM 766 C C . CYS A 1 97 ? 12.700 9.250 -40.357 1.00 58.88 97 CYS A C 1
ATOM 768 O O . CYS A 1 97 ? 12.988 8.072 -40.074 1.00 58.88 97 CYS A O 1
ATOM 770 N N . PRO A 1 98 ? 11.973 9.562 -41.448 1.00 55.59 98 PRO A N 1
ATOM 771 C CA . PRO A 1 98 ? 11.630 8.565 -42.455 1.00 55.59 98 PRO A CA 1
ATOM 772 C C . PRO A 1 98 ? 12.918 7.935 -42.998 1.00 55.59 98 PRO A C 1
ATOM 774 O O . PRO A 1 98 ? 13.935 8.605 -43.184 1.00 55.59 98 PRO A O 1
ATOM 777 N N . ALA A 1 99 ? 12.920 6.608 -43.151 1.00 54.81 99 ALA A N 1
ATOM 778 C CA . ALA A 1 99 ? 14.030 5.928 -43.807 1.00 54.81 99 ALA A CA 1
ATOM 779 C C . ALA A 1 99 ? 14.193 6.532 -45.207 1.00 54.81 99 ALA A C 1
ATOM 781 O O . ALA A 1 99 ? 13.192 6.744 -45.886 1.00 54.81 99 ALA A O 1
ATOM 782 N N . LYS A 1 100 ? 15.432 6.838 -45.612 1.00 50.97 100 LYS A N 1
ATOM 783 C CA . LYS A 1 100 ? 15.721 7.220 -46.996 1.00 50.97 100 LYS A CA 1
ATOM 784 C C . LYS A 1 100 ? 15.100 6.154 -47.897 1.00 50.97 100 LYS A C 1
ATOM 786 O O . LYS A 1 100 ? 15.493 4.992 -47.798 1.00 50.97 100 LYS A O 1
ATOM 791 N N . GLU A 1 101 ? 14.125 6.535 -48.717 1.00 44.72 101 GLU A N 1
ATOM 792 C CA . GLU A 1 101 ? 13.684 5.699 -49.827 1.00 44.72 101 GLU A CA 1
ATOM 793 C C . GLU A 1 101 ? 14.931 5.327 -50.633 1.00 44.72 101 GLU A C 1
ATOM 795 O O . GLU A 1 101 ? 15.732 6.191 -51.005 1.00 44.72 101 GLU A O 1
ATOM 800 N N . ALA A 1 102 ? 15.147 4.025 -50.824 1.00 43.56 102 ALA A N 1
ATOM 801 C CA . ALA A 1 102 ? 16.145 3.554 -51.766 1.00 43.56 102 ALA A CA 1
ATOM 802 C C . ALA A 1 102 ? 15.782 4.149 -53.138 1.00 43.56 102 ALA A C 1
ATOM 804 O O . ALA A 1 102 ? 14.622 4.028 -53.538 1.00 43.56 102 ALA A O 1
ATOM 805 N N . PRO A 1 103 ? 16.712 4.814 -53.849 1.00 41.53 103 PRO A N 1
ATOM 806 C CA . PRO A 1 103 ? 16.394 5.396 -55.141 1.00 41.53 103 PRO A CA 1
ATOM 807 C C . PRO A 1 103 ? 15.896 4.284 -56.061 1.00 41.53 103 PRO A C 1
ATOM 809 O O . PRO A 1 103 ? 16.583 3.285 -56.281 1.00 41.53 103 PRO A O 1
ATOM 812 N N . HIS A 1 104 ? 14.668 4.459 -56.545 1.00 40.84 104 HIS A N 1
ATOM 813 C CA . HIS A 1 104 ? 14.036 3.606 -57.533 1.00 40.84 104 HIS A CA 1
ATOM 814 C C . HIS A 1 104 ? 15.022 3.307 -58.667 1.00 40.84 104 HIS A C 1
ATOM 816 O O . HIS A 1 104 ? 15.445 4.202 -59.398 1.00 40.84 104 HIS A O 1
ATOM 822 N N . LEU A 1 105 ? 15.385 2.032 -58.814 1.00 39.28 105 LEU A N 1
ATOM 823 C CA . LEU A 1 105 ? 16.062 1.524 -59.997 1.00 39.28 105 LEU A CA 1
ATOM 824 C C . LEU A 1 105 ? 15.112 1.741 -61.187 1.00 39.28 105 LEU A C 1
ATOM 826 O O . LEU A 1 105 ? 14.191 0.950 -61.391 1.00 39.28 105 LEU A O 1
ATOM 830 N N . MET A 1 106 ? 15.311 2.818 -61.954 1.00 36.47 106 MET A N 1
ATOM 831 C CA . MET A 1 106 ? 14.738 2.953 -63.295 1.00 36.47 106 MET A CA 1
ATOM 832 C C . MET A 1 106 ? 15.194 1.741 -64.109 1.00 36.47 106 MET A C 1
ATOM 834 O O . MET A 1 106 ? 16.346 1.661 -64.529 1.00 36.47 106 MET A O 1
ATOM 838 N N . ARG A 1 107 ? 14.295 0.782 -64.333 1.00 40.19 107 ARG A N 1
ATOM 839 C CA . ARG A 1 107 ? 14.423 -0.150 -65.451 1.00 40.19 107 ARG A CA 1
ATOM 840 C C . ARG A 1 107 ? 13.687 0.476 -66.625 1.00 40.19 107 ARG A C 1
ATOM 842 O O . ARG A 1 107 ? 12.461 0.514 -66.638 1.00 40.19 107 ARG A O 1
ATOM 849 N N . SER A 1 108 ? 14.443 1.003 -67.582 1.00 39.12 108 SER A N 1
ATOM 850 C CA . SER A 1 108 ? 13.924 1.299 -68.910 1.00 39.12 108 SER A CA 1
ATOM 851 C C . SER A 1 108 ? 13.462 -0.011 -69.552 1.00 39.12 108 SER A C 1
ATOM 853 O O . SER A 1 108 ? 14.232 -0.960 -69.690 1.00 39.12 108 SER A O 1
ATOM 855 N N . ILE A 1 109 ? 12.189 -0.071 -69.931 1.00 43.69 109 ILE A N 1
ATOM 856 C CA . ILE A 1 109 ? 11.696 -1.045 -70.901 1.00 43.69 109 ILE A CA 1
ATOM 857 C C . ILE A 1 109 ? 11.801 -0.335 -72.248 1.00 43.69 109 ILE A C 1
ATOM 859 O O . ILE A 1 109 ? 10.996 0.540 -72.557 1.00 43.69 109 ILE A O 1
ATOM 863 N N . GLY A 1 110 ? 12.853 -0.647 -73.003 1.00 36.84 110 GLY A N 1
ATOM 864 C CA . GLY A 1 110 ? 12.925 -0.314 -74.419 1.00 36.84 110 GLY A CA 1
ATOM 865 C C . GLY A 1 110 ? 12.068 -1.309 -75.191 1.00 36.84 110 GLY A C 1
ATOM 866 O O . GLY A 1 110 ? 12.311 -2.511 -75.121 1.00 36.84 110 GLY A O 1
ATOM 867 N N . VAL A 1 111 ? 11.049 -0.802 -75.878 1.00 39.41 111 VAL A N 1
ATOM 868 C CA . VAL A 1 111 ? 10.331 -1.517 -76.935 1.00 39.41 111 VAL A CA 1
ATOM 869 C C . VAL A 1 111 ? 10.977 -1.083 -78.251 1.00 39.41 111 VAL A C 1
ATOM 871 O O . VAL A 1 111 ? 11.045 0.120 -78.510 1.00 39.41 111 VAL A O 1
ATOM 874 N N . GLY A 1 112 ? 11.473 -2.040 -79.036 1.00 36.62 112 GLY A N 1
ATOM 875 C CA . GLY A 1 112 ? 12.130 -1.822 -80.328 1.00 36.62 112 GLY A CA 1
ATOM 876 C C . GLY A 1 112 ? 12.976 -3.013 -80.730 1.00 36.62 112 GLY A C 1
ATOM 877 O O . GLY A 1 112 ? 14.128 -3.071 -80.254 1.00 36.62 112 GLY A O 1
#

pLDDT: mean 72.06, std 15.82, range [36.47, 90.94]

Organism: NCBI:txid489825

Foldseek 3Di:
DPPDDDDDDDDDPPPDWDKDKAAQVQQDCQGGNCVPPNGDHDPDDADPAFDTWMWTDDPNDIDIHTDDDDDDDPDDPPDDDWDWDPPPDPDIDTDDDPDPDDPDDDDDDDDD

Radius of gyration: 27.54 Å; Cα contacts (8 Å, |Δi|>4): 96; chains: 1; bounding box: 45×38×96 Å